Protein AF-A0A6N6RKE4-F1 (afdb_monomer_lite)

Foldseek 3Di:
DACVVCLCPPPVVVVLVVQLVVQLVVLCVVCVVVCVVVVPDSVQQKDWDADSVFIDMGGDPVPCPPPSVVSNVVSVCVSGVPD

Secondary structure (DSSP, 8-state):
--GGGHHHHSHHHHHHHHHHHHHHHHHHHHTHHHHHHHT--GGGSEEEEEETTEEEEEE-HHHHTSHHHHHHHHHHHHHHH--

Organism: NCBI:txid911197

Structure (mmCIF, N/CA/C/O backbone):
data_AF-A0A6N6RKE4-F1
#
_entry.id   AF-A0A6N6RKE4-F1
#
loop_
_atom_site.group_PDB
_atom_site.id
_atom_site.type_symbol
_atom_site.label_atom_id
_atom_site.label_alt_id
_atom_site.label_comp_id
_atom_site.label_asym_id
_atom_site.label_entity_id
_atom_site.label_seq_id
_atom_site.pdbx_PDB_ins_code
_atom_site.Cartn_x
_atom_site.Cartn_y
_atom_site.Cartn_z
_atom_site.occupancy
_atom_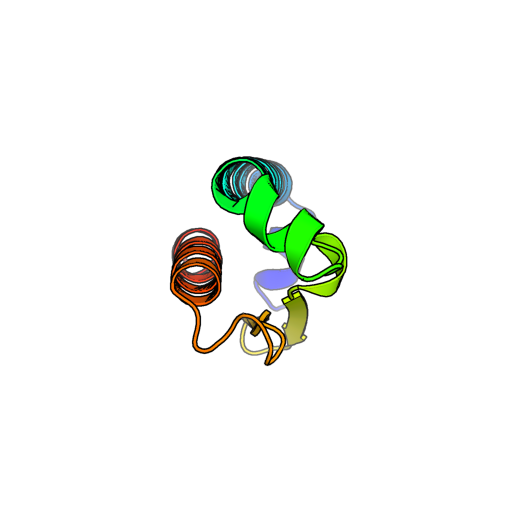site.B_iso_or_equiv
_atom_site.auth_seq_id
_atom_site.auth_comp_id
_atom_site.auth_asym_id
_atom_site.auth_atom_id
_atom_site.pdbx_PDB_model_num
ATOM 1 N N . MET A 1 1 ? -17.195 -13.703 15.279 1.00 37.97 1 MET A N 1
ATOM 2 C CA . MET A 1 1 ? -17.399 -12.812 14.116 1.00 37.97 1 MET A CA 1
ATOM 3 C C . MET A 1 1 ? -16.148 -11.959 14.035 1.00 37.97 1 MET A C 1
ATOM 5 O O . MET A 1 1 ? -15.892 -11.268 15.008 1.00 37.97 1 MET A O 1
ATOM 9 N N . SER A 1 2 ? -15.317 -12.099 13.000 1.00 48.25 2 SER A N 1
ATOM 10 C CA . SER A 1 2 ? -14.050 -11.354 12.926 1.00 48.25 2 SER A CA 1
ATOM 11 C C . SER A 1 2 ? -14.308 -9.873 12.648 1.00 48.25 2 SER A C 1
ATOM 13 O O . SER A 1 2 ? -15.060 -9.548 11.726 1.00 48.25 2 SER A O 1
ATOM 15 N N . ASP A 1 3 ? -13.648 -8.999 13.411 1.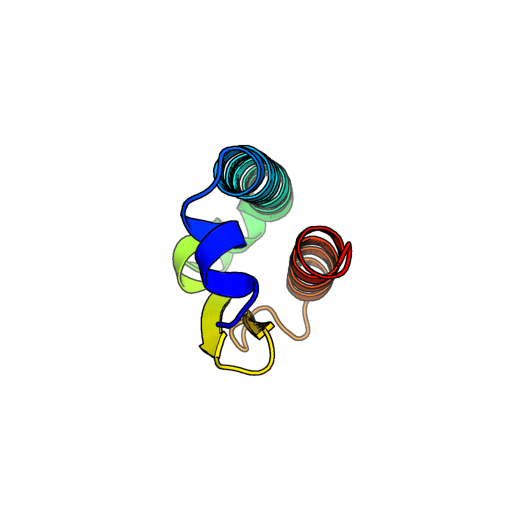00 57.81 3 ASP A N 1
ATOM 16 C CA . ASP A 1 3 ? -13.649 -7.530 13.290 1.00 57.81 3 ASP A CA 1
ATOM 17 C C . ASP A 1 3 ? -13.398 -7.008 11.861 1.00 57.81 3 ASP A C 1
ATOM 19 O O . ASP A 1 3 ? -13.833 -5.916 11.500 1.00 57.81 3 ASP A O 1
ATOM 23 N N . LEU A 1 4 ? -12.808 -7.833 10.994 1.00 51.38 4 LEU A N 1
ATOM 24 C CA . LEU A 1 4 ? -12.588 -7.568 9.571 1.00 51.38 4 LEU A CA 1
ATOM 25 C C . LEU A 1 4 ? -13.873 -7.303 8.762 1.00 51.38 4 LEU A C 1
ATOM 27 O O . LEU A 1 4 ? -13.863 -6.503 7.833 1.00 51.38 4 LEU A O 1
ATOM 31 N N . GLY A 1 5 ? -14.990 -7.953 9.112 1.00 48.06 5 GLY A N 1
ATOM 32 C CA . GLY A 1 5 ? -16.281 -7.722 8.448 1.00 48.06 5 GLY A CA 1
ATOM 33 C C . GLY A 1 5 ? -16.889 -6.359 8.793 1.00 48.06 5 GLY A C 1
ATOM 34 O O . GLY A 1 5 ? -17.610 -5.785 7.986 1.00 48.06 5 GLY A O 1
ATOM 35 N N . LYS A 1 6 ? -16.551 -5.802 9.962 1.00 52.38 6 LYS A N 1
ATOM 36 C CA . LYS A 1 6 ? -16.894 -4.423 10.341 1.00 52.38 6 LYS A CA 1
ATOM 37 C C . LYS A 1 6 ? -15.994 -3.404 9.640 1.00 52.38 6 LYS A C 1
ATOM 39 O O . LYS A 1 6 ? -16.470 -2.351 9.242 1.00 52.38 6 LYS A O 1
ATOM 44 N N . LEU A 1 7 ? -14.725 -3.752 9.433 1.00 55.16 7 LEU A N 1
ATOM 45 C CA . LEU A 1 7 ? -13.703 -2.920 8.784 1.00 55.16 7 LEU A CA 1
ATOM 46 C C . LEU A 1 7 ? -13.819 -2.832 7.254 1.00 55.16 7 LEU A C 1
ATOM 48 O O . LEU A 1 7 ? -13.069 -2.075 6.652 1.00 55.16 7 LEU A O 1
ATOM 52 N N . LEU A 1 8 ? -14.727 -3.589 6.627 1.00 55.06 8 LEU A N 1
ATOM 53 C CA . LEU A 1 8 ? -15.044 -3.500 5.192 1.00 55.06 8 LEU A CA 1
ATOM 54 C C . LEU A 1 8 ? -16.471 -2.991 4.912 1.00 55.06 8 LEU A C 1
ATOM 56 O O . LEU A 1 8 ? -16.763 -2.637 3.773 1.00 55.06 8 LEU A O 1
ATOM 60 N N . TYR A 1 9 ? -17.352 -2.957 5.920 1.00 54.88 9 TYR A N 1
ATOM 61 C CA . TYR A 1 9 ? -18.783 -2.655 5.744 1.00 54.88 9 TYR A CA 1
ATOM 62 C C . TYR A 1 9 ? -19.379 -1.688 6.792 1.00 54.88 9 TYR A C 1
ATOM 64 O O . TYR A 1 9 ? -20.589 -1.477 6.795 1.00 54.88 9 TYR A O 1
ATOM 72 N N . GLY A 1 10 ? -18.575 -1.116 7.695 1.00 62.12 10 GLY A N 1
ATOM 73 C CA . GLY A 1 10 ? -18.981 -0.038 8.614 1.00 62.12 10 GLY A CA 1
ATOM 74 C C . GLY A 1 10 ? -18.460 1.330 8.159 1.00 62.12 10 GLY A C 1
ATOM 75 O O . GLY A 1 10 ? -17.501 1.375 7.404 1.00 62.12 10 GLY A O 1
ATOM 76 N N . GLU A 1 11 ? -19.037 2.444 8.621 1.00 64.25 11 GLU A N 1
ATOM 77 C CA . GLU A 1 11 ? -18.611 3.810 8.226 1.00 64.25 11 GLU A CA 1
ATOM 78 C C . GLU A 1 11 ? -17.091 4.053 8.394 1.00 64.25 11 GLU A C 1
ATOM 80 O O . GLU A 1 11 ? -16.457 4.613 7.507 1.00 64.25 11 GLU A O 1
ATOM 85 N N . GLU A 1 12 ? -16.452 3.505 9.437 1.00 65.12 12 GLU A N 1
ATOM 86 C CA . GLU A 1 12 ? -14.989 3.599 9.638 1.00 65.12 12 GLU A CA 1
ATOM 87 C C . GLU A 1 12 ? -14.142 2.839 8.590 1.00 65.12 12 GLU A C 1
ATOM 89 O O . GLU A 1 12 ? -12.945 3.099 8.436 1.00 65.12 12 GLU A O 1
ATOM 94 N N . ALA A 1 13 ? -14.737 1.876 7.878 1.00 65.50 13 ALA A N 1
ATOM 95 C CA . ALA A 1 13 ? -14.095 1.123 6.800 1.00 65.50 13 ALA A CA 1
ATOM 96 C C . ALA A 1 13 ? -13.801 2.007 5.588 1.00 65.50 13 ALA A C 1
ATOM 98 O O . ALA A 1 13 ? -12.746 1.889 4.960 1.00 65.50 13 ALA A O 1
ATOM 99 N N . GLU A 1 14 ? -14.757 2.874 5.258 1.00 68.56 14 GLU A N 1
ATOM 100 C CA . GLU A 1 14 ? -14.713 3.726 4.077 1.00 68.56 14 GLU A CA 1
ATOM 101 C C . GLU A 1 14 ? -13.639 4.804 4.240 1.00 68.56 14 GLU A C 1
ATOM 103 O O . GLU A 1 14 ? -12.797 4.957 3.356 1.00 68.56 14 GLU A O 1
ATOM 108 N N . ASP A 1 15 ? -13.558 5.424 5.421 1.00 77.88 15 ASP A N 1
ATOM 109 C CA . ASP A 1 15 ? -12.522 6.405 5.759 1.00 77.88 15 ASP A CA 1
ATOM 110 C C . ASP A 1 15 ? -11.105 5.809 5.737 1.00 77.88 15 ASP A C 1
ATOM 112 O O . ASP A 1 15 ? -10.182 6.393 5.162 1.00 77.88 15 ASP A O 1
ATOM 116 N N . LYS A 1 16 ? -10.899 4.618 6.322 1.00 73.75 16 LYS A N 1
ATOM 117 C CA . LYS A 1 16 ? -9.584 3.944 6.297 1.00 73.75 16 LYS A CA 1
ATOM 118 C C . LYS A 1 16 ? -9.195 3.514 4.883 1.00 73.75 16 LYS A C 1
ATOM 120 O O . LYS A 1 16 ? -8.025 3.627 4.511 1.00 73.75 16 LYS A O 1
ATOM 125 N N . LEU A 1 17 ? -10.155 3.057 4.078 1.00 77.25 17 LEU A N 1
ATOM 126 C CA . LEU A 1 17 ? -9.930 2.701 2.678 1.00 77.25 17 LEU A CA 1
ATOM 127 C C . LEU A 1 17 ? -9.638 3.935 1.811 1.00 77.25 17 LEU A C 1
ATOM 129 O O . LEU A 1 17 ? -8.803 3.870 0.905 1.00 77.25 17 LEU A O 1
ATOM 133 N N . GLU A 1 18 ? -10.300 5.058 2.070 1.00 83.75 18 GLU A N 1
ATOM 134 C CA . GLU A 1 18 ? -10.043 6.319 1.381 1.00 83.75 18 GLU A CA 1
ATOM 135 C C . GLU A 1 18 ? -8.666 6.880 1.752 1.00 83.75 18 GLU A C 1
ATOM 137 O O . GLU A 1 18 ? -7.873 7.211 0.863 1.00 83.75 18 GLU A O 1
ATOM 142 N N . LEU A 1 19 ? -8.325 6.890 3.045 1.00 83.25 19 LEU A N 1
ATOM 143 C CA . LEU A 1 19 ? -6.997 7.262 3.531 1.00 83.25 19 LEU A CA 1
ATOM 144 C C . LEU A 1 19 ? -5.912 6.379 2.909 1.00 83.25 19 LEU A C 1
ATOM 146 O O . LEU A 1 19 ? -4.891 6.891 2.446 1.00 83.25 19 LEU A O 1
ATOM 150 N N . PHE A 1 20 ? -6.154 5.069 2.839 1.00 83.25 20 PHE A N 1
ATOM 151 C CA . PHE A 1 20 ? -5.276 4.121 2.163 1.00 83.25 20 PHE A CA 1
ATOM 152 C C . PHE A 1 20 ? -5.046 4.505 0.698 1.00 83.25 20 PHE A C 1
ATOM 154 O O . PHE A 1 20 ? -3.899 4.672 0.278 1.00 83.25 20 PHE A O 1
ATOM 161 N N . LYS A 1 21 ? -6.123 4.689 -0.078 1.00 83.56 21 LYS 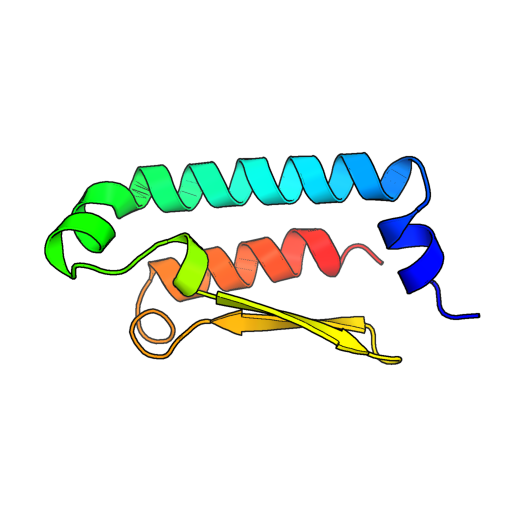A N 1
ATOM 162 C CA . LYS A 1 21 ? -6.042 5.053 -1.503 1.00 83.56 21 LYS A CA 1
ATOM 163 C C . LYS A 1 21 ? -5.314 6.378 -1.700 1.00 83.56 21 LYS A C 1
ATOM 165 O O . LYS A 1 21 ? -4.508 6.505 -2.619 1.00 83.56 21 LYS A O 1
ATOM 170 N N . ARG A 1 22 ? -5.553 7.351 -0.819 1.00 89.00 22 ARG A N 1
ATOM 171 C CA . ARG A 1 22 ? -4.886 8.654 -0.848 1.00 89.00 22 ARG A CA 1
ATOM 172 C C . ARG A 1 22 ? -3.382 8.518 -0.621 1.00 89.00 22 ARG A C 1
ATOM 174 O O . ARG A 1 22 ? -2.608 8.952 -1.470 1.00 89.00 22 ARG A O 1
ATOM 181 N N . LYS A 1 23 ? -2.965 7.860 0.465 1.00 87.75 23 LYS A N 1
ATOM 182 C CA . LYS A 1 23 ? -1.544 7.646 0.794 1.00 87.75 23 LYS A CA 1
ATOM 183 C C . LYS A 1 23 ? -0.820 6.832 -0.276 1.00 87.75 23 LYS A C 1
ATOM 185 O O . LYS A 1 23 ? 0.305 7.149 -0.659 1.00 87.75 23 LYS A O 1
ATOM 190 N N . GLN A 1 24 ? -1.484 5.811 -0.807 1.00 85.88 24 GLN A N 1
ATOM 191 C CA . GLN A 1 24 ? -0.990 5.043 -1.941 1.00 85.88 24 GLN A CA 1
ATOM 192 C C . GLN A 1 24 ? -0.759 5.929 -3.172 1.00 85.88 24 GLN A C 1
ATOM 194 O O . GLN A 1 24 ? 0.307 5.854 -3.785 1.00 85.88 24 GLN A O 1
ATOM 199 N N . ALA A 1 25 ? -1.737 6.759 -3.541 1.00 88.00 25 ALA A N 1
ATOM 200 C CA . ALA A 1 25 ? -1.624 7.647 -4.692 1.00 88.00 25 ALA A CA 1
ATOM 201 C C . ALA A 1 25 ? -0.467 8.646 -4.529 1.00 88.00 25 ALA A C 1
ATOM 203 O O . ALA A 1 25 ? 0.235 8.934 -5.498 1.00 88.00 25 ALA A O 1
ATOM 204 N N . GLU A 1 26 ? -0.214 9.124 -3.307 1.00 92.06 26 GLU A N 1
ATOM 205 C CA . GLU A 1 26 ? 0.939 9.976 -2.997 1.00 92.06 26 GLU A CA 1
ATOM 206 C C . GLU A 1 26 ? 2.271 9.257 -3.268 1.00 92.06 26 GLU A C 1
ATOM 208 O O . GLU A 1 26 ? 3.144 9.812 -3.942 1.00 92.06 26 GLU A O 1
ATOM 213 N N . ILE A 1 27 ? 2.418 8.006 -2.816 1.00 89.69 27 ILE A N 1
ATOM 214 C CA . ILE A 1 27 ? 3.615 7.192 -3.084 1.00 89.69 27 ILE A CA 1
ATOM 215 C C . ILE A 1 27 ? 3.767 6.953 -4.586 1.00 89.69 27 ILE A C 1
ATOM 217 O O . ILE A 1 27 ? 4.840 7.176 -5.144 1.00 89.69 27 ILE A O 1
ATOM 221 N N . PHE A 1 28 ? 2.704 6.552 -5.278 1.00 88.56 28 PHE A N 1
ATOM 222 C CA . PHE A 1 28 ? 2.776 6.292 -6.716 1.00 88.56 28 PHE A CA 1
ATOM 223 C C . PHE A 1 28 ? 3.114 7.538 -7.523 1.00 88.56 28 PHE A C 1
ATOM 225 O O . PHE A 1 28 ? 3.928 7.462 -8.438 1.00 88.56 28 PHE A O 1
ATOM 232 N N . SER A 1 29 ? 2.570 8.693 -7.146 1.00 91.38 29 SER A N 1
ATOM 233 C CA . SER A 1 29 ? 2.920 9.974 -7.756 1.00 91.38 29 SER A CA 1
ATOM 234 C C . SER A 1 29 ? 4.399 10.316 -7.537 1.00 91.38 29 SER A C 1
ATOM 236 O O . SER A 1 29 ? 5.112 10.644 -8.485 1.00 91.38 29 SER A O 1
ATOM 238 N N . LYS A 1 30 ? 4.904 10.141 -6.308 1.00 92.12 30 LYS A N 1
ATOM 239 C CA . LYS A 1 30 ? 6.312 10.377 -5.952 1.00 92.12 30 LYS A CA 1
ATOM 240 C C . LYS A 1 30 ? 7.284 9.486 -6.733 1.00 92.12 30 LYS A C 1
ATOM 242 O O . LYS A 1 30 ? 8.367 9.939 -7.095 1.00 92.12 30 LYS A O 1
ATOM 247 N N . TYR A 1 31 ? 6.904 8.237 -7.004 1.00 91.00 31 TYR A N 1
ATOM 248 C CA . TYR A 1 31 ? 7.722 7.262 -7.738 1.00 91.00 31 TYR A CA 1
ATOM 249 C C . TYR A 1 31 ? 7.287 7.069 -9.194 1.00 91.00 31 TYR A C 1
ATOM 251 O O . TYR A 1 31 ? 7.723 6.119 -9.840 1.00 91.00 31 TYR A O 1
ATOM 259 N N . ARG A 1 32 ? 6.471 7.975 -9.745 1.00 89.44 32 ARG A N 1
ATOM 260 C CA . ARG A 1 32 ? 5.902 7.844 -11.092 1.00 89.44 32 ARG A CA 1
ATOM 261 C C . ARG A 1 32 ? 6.965 7.568 -12.157 1.00 89.44 32 ARG A C 1
ATOM 263 O O . ARG A 1 32 ? 6.818 6.623 -12.924 1.00 89.44 32 ARG A O 1
ATOM 270 N N . SER A 1 33 ? 8.066 8.322 -12.144 1.00 90.00 33 SER A N 1
ATOM 271 C CA . SER A 1 33 ? 9.166 8.146 -13.102 1.00 90.00 33 SER A CA 1
ATOM 272 C C . SER A 1 33 ? 9.798 6.755 -13.043 1.00 90.00 33 SER A C 1
ATOM 274 O O . SER A 1 33 ? 10.233 6.244 -14.068 1.00 90.00 33 SER A O 1
ATOM 276 N N . PHE A 1 34 ? 9.841 6.127 -11.864 1.00 87.94 34 PHE A N 1
ATOM 277 C CA . PHE A 1 34 ? 10.331 4.758 -11.725 1.00 87.94 34 PHE A CA 1
ATOM 278 C C . PHE A 1 34 ? 9.352 3.759 -12.344 1.00 87.94 34 PHE A C 1
ATOM 280 O O . PHE A 1 34 ? 9.771 2.913 -13.126 1.00 87.94 34 PHE A O 1
ATOM 287 N N . PHE A 1 35 ? 8.056 3.875 -12.041 1.00 87.44 35 PHE A N 1
ATOM 288 C CA . PHE A 1 35 ? 7.036 2.984 -12.602 1.00 87.44 35 PHE A CA 1
ATOM 289 C C . PHE A 1 35 ? 6.983 3.074 -14.131 1.00 87.44 35 PHE A C 1
ATOM 291 O O . PHE A 1 35 ? 6.916 2.050 -14.811 1.00 87.44 35 PHE A O 1
ATOM 298 N N . GLU A 1 36 ? 7.087 4.290 -14.672 1.00 90.19 36 GLU A N 1
ATOM 299 C CA . GLU A 1 36 ? 7.166 4.533 -16.114 1.00 90.19 36 GLU A CA 1
ATOM 300 C C . GLU A 1 36 ? 8.449 3.938 -16.724 1.00 90.19 36 GLU A C 1
ATOM 302 O O . GLU A 1 36 ? 8.380 3.290 -17.769 1.00 90.19 36 GLU A O 1
ATOM 307 N N . HIS A 1 37 ? 9.606 4.104 -16.070 1.00 90.88 37 HIS A N 1
ATOM 308 C CA . HIS A 1 37 ? 10.890 3.581 -16.555 1.00 90.88 37 HIS A CA 1
ATOM 309 C C . HIS A 1 37 ? 10.939 2.049 -16.562 1.00 90.88 37 HIS A C 1
ATOM 311 O O . HIS A 1 37 ? 11.288 1.440 -17.572 1.00 90.88 37 HIS A O 1
ATOM 317 N N . GLU A 1 38 ? 10.522 1.427 -15.461 1.00 86.44 38 GLU A N 1
ATOM 318 C CA . GLU A 1 38 ? 10.559 -0.026 -15.277 1.00 86.44 38 GLU A CA 1
ATOM 319 C C . GLU A 1 38 ? 9.359 -0.737 -15.925 1.00 86.44 38 GLU A C 1
ATOM 321 O O . GLU A 1 38 ? 9.269 -1.963 -15.885 1.00 86.44 38 GLU A O 1
ATOM 326 N N . ARG A 1 39 ? 8.423 0.018 -16.526 1.00 87.31 39 ARG A N 1
ATOM 327 C CA . ARG A 1 39 ? 7.163 -0.489 -17.103 1.00 87.31 39 ARG A CA 1
ATOM 328 C C . ARG A 1 39 ? 6.357 -1.328 -16.107 1.00 87.31 39 ARG A C 1
ATOM 330 O O . ARG A 1 39 ? 5.732 -2.326 -16.471 1.00 87.31 39 ARG A O 1
ATOM 337 N N . ILE A 1 40 ? 6.377 -0.914 -14.845 1.00 85.06 40 ILE A N 1
ATOM 338 C CA . ILE A 1 40 ? 5.640 -1.562 -13.765 1.00 85.06 40 ILE A CA 1
ATOM 339 C C . ILE A 1 40 ? 4.276 -0.894 -13.654 1.00 85.06 40 ILE A C 1
ATOM 341 O O . ILE A 1 40 ? 4.172 0.324 -13.529 1.00 85.06 40 ILE A O 1
ATOM 345 N N . ASP A 1 41 ? 3.228 -1.710 -13.656 1.00 85.75 41 ASP A N 1
ATOM 346 C CA . ASP A 1 41 ? 1.880 -1.253 -13.351 1.00 85.75 41 ASP A CA 1
ATOM 347 C C . ASP A 1 41 ? 1.753 -1.009 -11.829 1.00 85.75 41 ASP A C 1
ATOM 349 O O . ASP A 1 41 ? 1.906 -1.956 -11.040 1.00 85.75 41 ASP A O 1
ATOM 353 N N . PRO A 1 42 ? 1.470 0.231 -11.382 1.00 81.69 42 PRO A N 1
ATOM 354 C CA . PRO A 1 42 ? 1.317 0.548 -9.963 1.00 81.69 42 PRO A CA 1
ATOM 355 C C . PRO A 1 42 ? 0.214 -0.275 -9.279 1.00 81.69 42 PRO A C 1
ATOM 357 O O . PRO A 1 42 ? 0.329 -0.614 -8.106 1.00 81.69 42 PRO A O 1
ATOM 360 N N . ALA A 1 43 ? -0.841 -0.666 -9.998 1.00 78.69 43 ALA A N 1
ATOM 361 C CA . ALA A 1 43 ? -1.912 -1.495 -9.449 1.00 78.69 43 ALA A CA 1
ATOM 362 C C . ALA A 1 43 ? -1.494 -2.966 -9.286 1.00 78.69 43 ALA A C 1
ATOM 364 O O . ALA A 1 43 ? -2.060 -3.678 -8.462 1.00 78.69 43 ALA A O 1
ATOM 365 N N . LYS A 1 44 ? -0.480 -3.426 -10.033 1.00 82.50 44 LYS A N 1
ATOM 366 C CA . LYS A 1 44 ? 0.097 -4.780 -9.904 1.00 82.50 44 LYS A CA 1
ATOM 367 C C . LYS A 1 44 ? 1.294 -4.839 -8.963 1.00 82.50 44 LYS A C 1
ATOM 369 O O . LYS A 1 44 ? 1.901 -5.890 -8.816 1.00 82.50 44 LYS A O 1
ATOM 374 N N . SER A 1 45 ? 1.635 -3.718 -8.342 1.00 83.38 45 SER A N 1
ATOM 375 C CA . SER A 1 45 ? 2.806 -3.562 -7.479 1.00 83.38 45 SER A CA 1
ATOM 376 C C . SER A 1 45 ? 2.647 -4.222 -6.106 1.00 83.38 45 SER A C 1
ATOM 378 O O . SER A 1 45 ? 3.618 -4.414 -5.370 1.00 83.38 45 SER A O 1
ATOM 380 N N . TYR A 1 46 ? 1.417 -4.574 -5.744 1.00 85.19 46 TYR A N 1
ATOM 381 C CA . TYR A 1 46 ? 1.085 -5.189 -4.472 1.00 85.19 46 TYR A CA 1
ATOM 382 C C . TYR A 1 46 ? -0.174 -6.053 -4.605 1.00 85.19 46 TYR A C 1
ATOM 384 O O . TYR A 1 46 ? -0.990 -5.879 -5.508 1.00 85.19 46 TYR A O 1
ATOM 392 N N . LEU A 1 47 ? -0.334 -6.978 -3.668 1.00 83.75 47 LEU A N 1
ATOM 393 C CA . LEU A 1 47 ? -1.526 -7.783 -3.461 1.00 83.75 47 LEU A CA 1
ATOM 394 C C . LEU A 1 47 ? -2.052 -7.504 -2.057 1.00 83.75 47 LEU A C 1
ATOM 396 O O . LEU A 1 47 ? -1.272 -7.43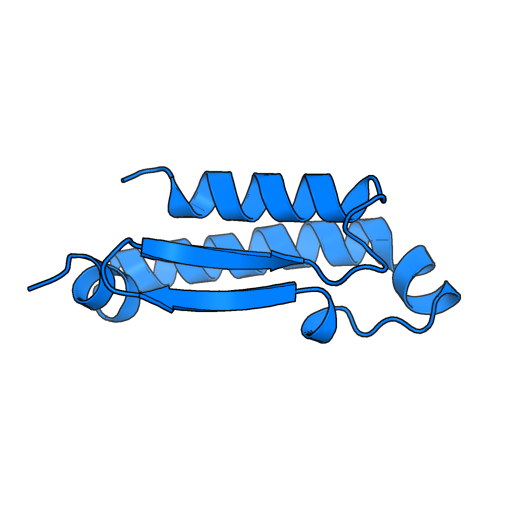4 -1.109 1.00 83.75 47 LEU A O 1
ATOM 400 N N . LEU A 1 48 ? -3.368 -7.360 -1.938 1.00 80.12 48 LEU A N 1
ATOM 401 C CA . LEU A 1 48 ? -4.078 -7.328 -0.664 1.00 80.12 48 LEU A CA 1
ATOM 402 C C . LEU A 1 48 ? -4.837 -8.645 -0.512 1.00 80.12 48 LEU A C 1
ATOM 404 O O . LEU A 1 48 ? -5.536 -9.074 -1.429 1.00 80.12 48 LEU A O 1
ATOM 408 N N . SER A 1 49 ? -4.682 -9.281 0.639 1.00 78.19 49 SER A N 1
ATOM 409 C CA . SER A 1 49 ? -5.375 -10.508 1.019 1.00 78.19 49 SER A CA 1
ATOM 410 C C . SER A 1 49 ? -5.867 -10.400 2.455 1.00 78.19 49 SER A C 1
ATOM 412 O O . SER A 1 49 ? -5.319 -9.654 3.259 1.00 78.19 49 SER A O 1
ATOM 414 N N . TRP A 1 50 ? -6.904 -11.151 2.787 1.00 73.06 50 TRP A N 1
ATOM 415 C CA . TRP A 1 50 ? -7.555 -11.093 4.090 1.00 73.06 50 TRP A CA 1
ATOM 416 C C . TRP A 1 50 ? -7.855 -12.504 4.575 1.00 73.06 50 TRP A C 1
ATOM 418 O O . TRP A 1 50 ? -8.392 -13.318 3.822 1.00 73.06 50 TRP A O 1
ATOM 428 N N . ASP A 1 51 ? -7.527 -12.775 5.835 1.00 74.00 51 ASP A N 1
ATOM 429 C CA . ASP A 1 51 ? -7.887 -14.015 6.516 1.00 74.00 51 ASP A CA 1
ATOM 430 C C . ASP A 1 51 ? -8.324 -13.753 7.966 1.00 74.00 51 ASP A C 1
ATOM 432 O O . ASP A 1 51 ? -8.459 -12.609 8.407 1.00 74.00 51 ASP A O 1
ATOM 436 N N . SER A 1 52 ? -8.595 -14.823 8.717 1.00 63.72 52 SER A N 1
ATOM 437 C CA . SER A 1 52 ? -9.036 -14.751 10.116 1.00 63.72 52 SER A CA 1
ATOM 438 C C . SER A 1 52 ? -8.046 -14.057 11.059 1.00 63.72 52 SER A C 1
ATOM 440 O O . SER A 1 52 ? -8.431 -13.712 12.173 1.00 63.72 52 SER A O 1
ATOM 442 N N . SER A 1 53 ? -6.801 -13.864 10.628 1.00 67.75 53 SER A N 1
ATOM 443 C CA . SER A 1 53 ? -5.703 -13.243 11.372 1.00 67.75 53 SER A CA 1
ATOM 444 C C . SER A 1 53 ? -5.515 -11.760 11.033 1.00 67.75 53 SER A C 1
ATOM 446 O O . SER A 1 53 ? -4.731 -11.097 11.706 1.00 67.75 53 SER A O 1
ATOM 448 N N . GLY A 1 54 ? -6.208 -11.228 10.016 1.00 69.50 54 GLY A N 1
ATOM 449 C CA . GLY A 1 54 ? -6.149 -9.811 9.654 1.00 69.50 54 GLY A CA 1
ATOM 450 C C . GLY A 1 54 ? -6.033 -9.533 8.153 1.00 69.50 54 GLY A C 1
ATOM 451 O O . GLY A 1 54 ? -6.272 -10.394 7.302 1.00 69.50 54 GLY A O 1
ATOM 452 N N . VAL A 1 55 ? -5.668 -8.286 7.840 1.00 74.00 55 VAL A N 1
ATOM 453 C CA . VAL A 1 55 ? -5.298 -7.853 6.487 1.00 74.00 55 VAL A CA 1
ATOM 454 C C . VAL A 1 55 ? -3.816 -8.135 6.274 1.00 74.00 55 VAL A C 1
ATOM 456 O O . VAL A 1 55 ? -2.965 -7.644 7.013 1.00 74.00 55 VAL A O 1
ATOM 459 N N . HIS A 1 56 ? -3.512 -8.890 5.227 1.00 78.81 56 HIS A N 1
ATOM 460 C CA . HIS A 1 56 ? -2.161 -9.165 4.763 1.00 78.81 56 HIS A CA 1
ATOM 461 C C . HIS A 1 56 ? -1.937 -8.441 3.447 1.00 78.81 56 HIS A C 1
ATOM 463 O O . HIS A 1 56 ? -2.798 -8.433 2.566 1.00 78.81 56 HIS A O 1
ATOM 469 N N . TYR A 1 57 ? -0.758 -7.871 3.279 1.00 83.44 57 TYR A N 1
ATOM 470 C CA . TYR A 1 57 ? -0.343 -7.318 2.004 1.00 83.44 57 TYR A CA 1
ATOM 471 C C . TYR A 1 57 ? 0.959 -7.969 1.566 1.00 83.44 57 TYR A C 1
ATOM 473 O O . TYR A 1 57 ? 1.789 -8.366 2.382 1.00 83.44 57 TYR A O 1
ATOM 481 N N . LYS A 1 58 ? 1.138 -8.086 0.255 1.00 85.94 58 LYS A N 1
ATOM 482 C CA . LYS A 1 58 ? 2.362 -8.600 -0.347 1.00 85.94 58 LYS A CA 1
ATOM 483 C C . LYS A 1 58 ? 2.793 -7.667 -1.455 1.00 85.94 58 LYS A C 1
ATOM 485 O O . LYS A 1 58 ? 2.080 -7.497 -2.437 1.00 85.94 58 LYS A O 1
ATOM 490 N N . ILE A 1 59 ? 3.971 -7.088 -1.312 1.00 87.06 59 ILE A N 1
ATOM 491 C CA . ILE A 1 59 ? 4.578 -6.270 -2.356 1.00 87.06 59 ILE A CA 1
ATOM 492 C C . ILE A 1 59 ? 5.257 -7.196 -3.360 1.00 87.06 59 ILE A C 1
ATOM 494 O O . ILE A 1 59 ? 5.863 -8.199 -2.983 1.00 87.06 59 ILE A O 1
ATOM 498 N N . THR A 1 60 ? 5.124 -6.901 -4.650 1.00 84.62 60 THR A N 1
ATOM 499 C CA . THR A 1 60 ? 5.765 -7.714 -5.690 1.00 84.62 60 THR A CA 1
ATOM 500 C C . THR A 1 60 ? 7.284 -7.561 -5.658 1.00 84.62 60 THR A C 1
ATOM 502 O O . THR A 1 60 ? 7.784 -6.467 -5.400 1.00 84.62 60 THR A O 1
ATOM 505 N N . GLU A 1 61 ? 8.014 -8.633 -5.982 1.00 77.81 61 GLU A N 1
ATOM 506 C CA . GLU A 1 61 ? 9.488 -8.698 -5.994 1.00 77.81 61 GLU A CA 1
ATOM 507 C C . GLU A 1 61 ? 10.218 -7.469 -6.570 1.00 77.81 61 GLU A C 1
ATOM 509 O O . GLU A 1 61 ? 11.130 -6.991 -5.895 1.00 77.81 61 GLU A O 1
ATOM 514 N N . PRO A 1 62 ? 9.823 -6.867 -7.715 1.00 80.25 62 PRO A N 1
ATOM 515 C CA . PRO A 1 62 ? 10.508 -5.679 -8.243 1.00 80.25 62 PRO A CA 1
ATOM 516 C C . PRO A 1 62 ? 10.521 -4.463 -7.297 1.00 80.25 62 PRO A C 1
ATOM 518 O O . PRO A 1 62 ? 11.288 -3.523 -7.510 1.00 80.25 62 PRO A O 1
ATOM 521 N N . LEU A 1 63 ? 9.696 -4.464 -6.249 1.00 80.75 63 LEU A N 1
ATOM 522 C CA . LEU A 1 63 ? 9.534 -3.351 -5.319 1.00 80.75 63 LEU A CA 1
ATOM 523 C C . LEU A 1 63 ? 10.015 -3.666 -3.903 1.00 80.75 63 LEU A C 1
ATOM 525 O O . LEU A 1 63 ? 10.399 -2.733 -3.204 1.00 80.75 63 LEU A O 1
ATOM 529 N N . VAL A 1 64 ? 10.048 -4.939 -3.491 1.00 81.88 64 VAL A N 1
ATOM 530 C CA . VAL A 1 64 ? 10.402 -5.369 -2.119 1.00 81.88 64 VAL A CA 1
ATOM 531 C C . VAL A 1 64 ? 11.769 -4.832 -1.683 1.00 81.88 64 VAL A C 1
ATOM 533 O O . VAL A 1 64 ? 11.916 -4.260 -0.604 1.00 81.88 64 VAL A O 1
ATOM 536 N N . GLU A 1 65 ? 12.777 -4.951 -2.544 1.00 85.12 65 GLU A N 1
ATOM 537 C CA . GLU A 1 65 ? 14.141 -4.497 -2.241 1.00 85.12 65 GLU A CA 1
ATOM 538 C C . GLU A 1 65 ? 14.347 -2.997 -2.493 1.00 85.12 65 GLU A C 1
ATOM 540 O O . GLU A 1 65 ? 15.408 -2.433 -2.214 1.00 85.12 65 GLU A O 1
ATOM 545 N N . ARG A 1 66 ? 13.325 -2.314 -3.015 1.00 86.06 66 ARG A N 1
ATOM 546 C CA . ARG A 1 66 ? 13.390 -0.900 -3.369 1.00 86.06 66 ARG A CA 1
ATOM 547 C C . ARG A 1 66 ? 12.816 -0.044 -2.248 1.00 86.06 66 ARG A C 1
ATOM 549 O O . ARG A 1 66 ? 11.865 -0.409 -1.561 1.00 86.06 66 ARG A O 1
ATOM 556 N N . LYS A 1 67 ? 13.356 1.170 -2.113 1.00 86.94 67 LYS A N 1
ATOM 557 C CA . LYS A 1 67 ? 12.899 2.161 -1.125 1.00 86.94 67 LYS A CA 1
ATOM 558 C C . LYS A 1 67 ? 11.378 2.388 -1.179 1.00 86.94 67 LYS A C 1
ATOM 560 O O . LYS A 1 67 ? 10.747 2.493 -0.136 1.00 86.94 67 LYS A O 1
ATOM 565 N N . MET A 1 68 ? 10.790 2.393 -2.376 1.00 88.00 68 MET A N 1
ATOM 566 C CA . MET A 1 68 ? 9.349 2.595 -2.544 1.00 88.00 68 MET A CA 1
ATOM 567 C C . MET A 1 68 ? 8.496 1.428 -2.038 1.00 88.00 68 MET A C 1
ATOM 569 O O . MET A 1 68 ? 7.424 1.679 -1.504 1.00 88.00 68 MET A O 1
ATOM 573 N N . GLY A 1 69 ? 8.952 0.173 -2.168 1.00 87.12 69 GLY A N 1
ATOM 574 C CA . GLY A 1 69 ? 8.218 -0.967 -1.623 1.00 87.12 69 GLY A CA 1
ATOM 575 C C . GLY A 1 69 ? 8.202 -0.902 -0.106 1.00 87.12 69 GLY A C 1
ATOM 576 O O . GLY A 1 69 ? 7.151 -1.049 0.493 1.00 87.12 69 GLY A O 1
ATOM 577 N N . LYS A 1 70 ? 9.319 -0.529 0.522 1.00 88.69 70 LYS A N 1
ATOM 578 C CA . LYS A 1 70 ? 9.358 -0.299 1.975 1.00 88.69 70 LYS A CA 1
ATOM 579 C C . LYS A 1 70 ? 8.436 0.842 2.429 1.00 88.69 70 LYS A C 1
ATOM 581 O O . LYS A 1 70 ? 7.779 0.716 3.455 1.00 88.69 70 LYS A O 1
ATOM 586 N N . GLU A 1 71 ? 8.355 1.943 1.675 1.00 90.19 71 GLU A N 1
ATOM 587 C CA . GLU A 1 71 ? 7.422 3.049 1.976 1.00 90.19 71 GLU A CA 1
ATOM 588 C C . GLU A 1 71 ? 5.952 2.632 1.798 1.00 90.19 71 GLU A C 1
ATOM 590 O O . GLU A 1 71 ? 5.096 2.996 2.608 1.00 90.19 71 GLU A O 1
ATOM 595 N N . LEU A 1 72 ? 5.663 1.824 0.776 1.00 87.44 72 LEU A N 1
ATOM 596 C CA . LEU A 1 72 ? 4.339 1.254 0.540 1.00 87.44 72 LEU A CA 1
ATOM 597 C C . LEU A 1 72 ? 3.957 0.280 1.669 1.00 87.44 72 LEU A C 1
ATOM 599 O O . LEU A 1 72 ? 2.886 0.400 2.248 1.00 87.44 72 LEU A O 1
ATOM 603 N N . GLU A 1 73 ? 4.864 -0.614 2.056 1.00 87.19 73 GLU A N 1
ATOM 604 C CA . GLU A 1 73 ? 4.713 -1.565 3.166 1.00 87.19 73 GLU A CA 1
ATOM 605 C C . GLU A 1 73 ? 4.438 -0.856 4.497 1.00 87.19 73 GLU A C 1
ATOM 607 O O . GLU A 1 73 ? 3.508 -1.213 5.226 1.00 87.19 73 GLU A O 1
ATOM 612 N N . ALA A 1 74 ? 5.216 0.183 4.801 1.00 87.44 74 ALA A N 1
ATOM 613 C CA . ALA A 1 74 ? 5.030 0.987 6.001 1.00 87.44 74 ALA A CA 1
ATOM 614 C C . ALA A 1 74 ? 3.663 1.682 6.007 1.00 87.44 74 ALA A C 1
ATOM 616 O O . ALA A 1 74 ? 2.981 1.663 7.025 1.00 87.44 74 ALA A O 1
ATOM 617 N N . THR A 1 75 ? 3.225 2.217 4.864 1.00 85.19 75 THR A N 1
ATOM 618 C CA . THR A 1 75 ? 1.905 2.853 4.717 1.00 85.19 75 THR A CA 1
ATOM 619 C C . THR A 1 75 ? 0.772 1.864 4.963 1.00 85.19 75 THR A C 1
ATOM 621 O O . THR A 1 75 ? -0.176 2.168 5.682 1.00 85.19 75 THR A O 1
ATOM 624 N N . PHE A 1 76 ? 0.871 0.662 4.397 1.00 82.69 76 PHE A N 1
ATOM 625 C CA . PHE A 1 76 ? -0.142 -0.375 4.578 1.00 82.69 76 PHE A CA 1
ATOM 626 C C . PHE A 1 76 ? -0.173 -0.817 6.042 1.00 82.69 76 PHE A C 1
ATOM 628 O O . PHE A 1 76 ? -1.233 -0.919 6.651 1.00 82.69 76 PHE A O 1
ATOM 635 N N . THR A 1 77 ? 1.001 -1.006 6.639 1.00 82.38 77 THR A N 1
ATOM 636 C CA . THR A 1 77 ? 1.121 -1.319 8.062 1.00 82.38 77 THR A CA 1
ATOM 637 C C . THR A 1 77 ? 0.504 -0.231 8.930 1.00 82.38 77 THR A C 1
ATOM 639 O O . THR A 1 77 ? -0.253 -0.561 9.828 1.00 82.38 77 THR A O 1
ATOM 642 N N . GLU A 1 78 ? 0.790 1.044 8.675 1.00 83.69 78 GLU A N 1
ATOM 643 C CA . GLU A 1 78 ? 0.280 2.171 9.463 1.00 83.69 78 GLU A CA 1
ATOM 644 C C . GLU A 1 78 ? -1.250 2.249 9.421 1.00 83.69 78 GLU A C 1
ATOM 646 O O . GLU A 1 78 ? -1.886 2.333 10.468 1.00 83.69 78 GLU A O 1
ATOM 651 N N . VAL A 1 79 ? -1.851 2.137 8.232 1.00 78.75 79 VAL A N 1
ATOM 652 C CA . VAL A 1 79 ? -3.312 2.224 8.069 1.00 78.75 79 VAL A CA 1
ATOM 653 C C . VAL A 1 79 ? -4.039 1.043 8.730 1.00 78.75 79 VAL A C 1
ATOM 655 O O . VAL A 1 79 ? -5.133 1.221 9.269 1.00 78.75 79 VAL A O 1
ATOM 658 N N . PHE A 1 80 ? -3.439 -0.154 8.724 1.00 73.56 80 PHE A N 1
ATOM 659 C CA . PHE A 1 80 ? -4.098 -1.383 9.185 1.00 73.56 80 PHE A CA 1
ATOM 660 C C . PHE A 1 80 ? -3.639 -1.901 10.568 1.00 73.56 80 PHE A C 1
ATOM 662 O O . PHE A 1 80 ? -4.333 -2.742 11.136 1.00 73.56 80 PHE A O 1
ATOM 669 N N . LYS A 1 81 ? -2.539 -1.399 11.164 1.00 68.31 81 LYS A N 1
ATOM 670 C CA . LYS A 1 81 ? -2.105 -1.732 12.547 1.00 68.31 81 LYS A CA 1
ATOM 671 C C . LYS A 1 81 ? -2.740 -0.877 13.645 1.00 68.31 81 LYS A C 1
ATOM 673 O O . LYS A 1 81 ? -2.505 -1.160 14.815 1.00 68.31 81 LYS A O 1
ATOM 678 N N . SER A 1 82 ? -3.536 0.142 13.328 1.00 43.75 82 SER A N 1
ATOM 679 C CA . SER A 1 82 ? -4.272 0.917 14.345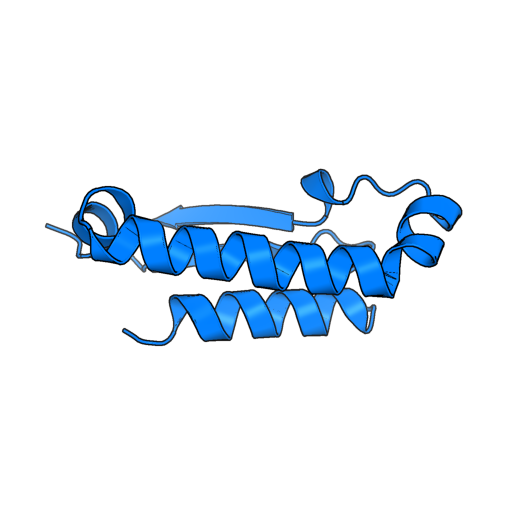 1.00 43.75 82 SER A CA 1
ATOM 680 C C . SER A 1 82 ? -5.509 0.183 14.892 1.00 43.75 82 SER A C 1
ATOM 682 O O . SER A 1 82 ? -6.556 0.804 15.073 1.00 43.75 82 SER A O 1
ATOM 684 N N . THR A 1 83 ? -5.399 -1.126 15.139 1.00 46.56 83 THR A N 1
ATOM 685 C CA . THR A 1 83 ? -6.443 -1.956 15.761 1.00 46.56 83 THR A CA 1
ATOM 686 C C . THR A 1 83 ? -5.831 -2.828 16.843 1.00 46.56 83 THR A C 1
ATOM 688 O O . THR A 1 83 ? -4.847 -3.532 16.522 1.00 46.56 83 THR A O 1
#

Radius of gyration: 13.64 Å; chains: 1; bounding box: 33×25×33 Å

pLDDT: mean 77.83, std 13.12, range [37.97, 92.12]

Sequence (83 aa):
MSDLGKLLYG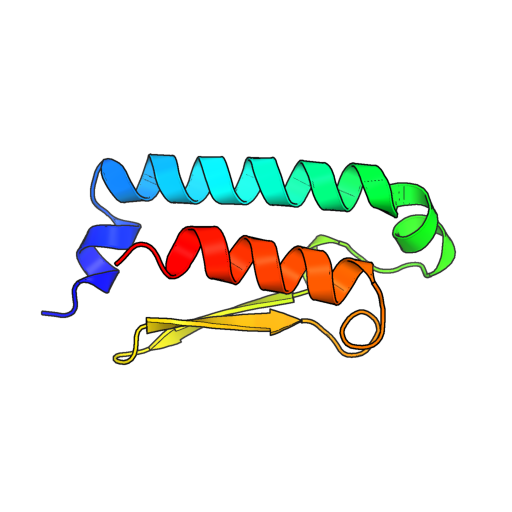EEAEDKLELFKRKQAEIFSKYRSFFEHERIDPAKSYLLSWDSSGVHYKITEPLVERKMGKELEATFTEVFKST